Protein AF-A0A3C0TP04-F1 (afdb_monomer_lite)

Foldseek 3Di:
DVVVVVVVVVVVCCVVVVVCCCVVPLPCLCVCQLVVVLVVVCVVVVHNPPCPVVVVVVSVVVSVVVVVVVVVVCVVVVVVVVVVVVVVVCVVVVVVVVVVVVVVD

Radius of gyration: 23.3 Å; chains: 1; bounding box: 55×23×66 Å

pLDDT: mean 75.77, std 11.05, range [43.0, 90.69]

Sequence (105 aa):
MKNEIVKTGTKIGATIGGLAFLVFGIVPGFYFGSYGTLILLQKLMGGTVEPTLFVRAAVVVGILVGISCIAAVSIVVGGLLGTALGYTVSLPSALRGKKAAQETA

Structure (mmCIF, N/CA/C/O backbone):
data_AF-A0A3C0TP04-F1
#
_entry.id   AF-A0A3C0TP04-F1
#
loop_
_atom_site.group_PDB
_atom_site.id
_atom_site.type_symbol
_atom_site.label_atom_id
_atom_site.label_alt_id
_atom_site.label_comp_id
_atom_site.label_asym_id
_atom_site.label_entity_id
_atom_site.label_seq_id
_atom_site.pdbx_PDB_ins_code
_atom_site.Cartn_x
_atom_site.Cartn_y
_atom_site.Cartn_z
_atom_site.occupancy
_atom_site.B_iso_or_equiv
_atom_site.auth_seq_id
_atom_site.auth_comp_id
_atom_site.auth_asym_id
_atom_site.auth_atom_id
_atom_site.pdbx_PDB_model_num
ATOM 1 N N . MET A 1 1 ? -26.403 12.501 16.431 1.00 52.66 1 MET A N 1
ATOM 2 C CA . MET A 1 1 ? -24.993 12.954 16.324 1.00 52.66 1 MET A CA 1
ATOM 3 C C . MET A 1 1 ? -23.976 11.819 16.152 1.00 52.66 1 MET A C 1
ATOM 5 O O . MET A 1 1 ? -23.098 11.964 15.318 1.00 52.66 1 MET A O 1
ATOM 9 N N . LYS A 1 2 ? -24.081 10.674 16.854 1.00 59.81 2 LYS A N 1
ATOM 10 C CA . LYS A 1 2 ? -23.107 9.557 16.747 1.00 59.81 2 LYS A CA 1
ATOM 11 C C . LYS A 1 2 ? -22.845 9.058 15.311 1.00 59.81 2 LYS A C 1
ATOM 13 O O . LYS A 1 2 ? -21.700 8.804 14.966 1.00 59.81 2 LYS A O 1
ATOM 18 N N . ASN A 1 3 ? -23.874 8.979 14.463 1.00 69.75 3 ASN A N 1
ATOM 19 C CA . ASN A 1 3 ? -23.733 8.454 13.098 1.00 69.75 3 ASN A CA 1
ATOM 20 C C . ASN A 1 3 ? -22.930 9.380 12.162 1.00 69.75 3 ASN A C 1
ATOM 22 O O . ASN A 1 3 ? -22.163 8.905 11.332 1.00 69.75 3 ASN A O 1
ATOM 26 N N . GLU A 1 4 ? -23.071 10.698 12.326 1.00 77.38 4 GLU A N 1
ATOM 27 C CA . GLU A 1 4 ? -22.330 11.715 11.561 1.00 77.38 4 GLU A CA 1
ATOM 28 C C . GLU A 1 4 ? -20.836 11.697 11.907 1.00 77.38 4 GLU A C 1
ATOM 30 O O . GLU A 1 4 ? -19.988 11.739 11.017 1.00 77.38 4 GLU A O 1
ATOM 35 N N . ILE A 1 5 ? -20.505 11.552 13.195 1.00 77.81 5 ILE A N 1
ATOM 36 C CA . ILE A 1 5 ? -19.115 11.461 13.668 1.00 77.81 5 ILE A CA 1
ATOM 37 C C . ILE A 1 5 ? -18.438 10.194 13.127 1.00 77.81 5 ILE A C 1
ATOM 39 O O . ILE A 1 5 ? -17.307 10.266 12.652 1.00 77.81 5 ILE A O 1
ATOM 43 N N . VAL A 1 6 ? -19.138 9.053 13.113 1.00 79.06 6 VAL A N 1
ATOM 44 C CA . VAL A 1 6 ? -18.615 7.798 12.539 1.00 79.06 6 VAL A CA 1
ATOM 45 C C . VAL A 1 6 ? -18.382 7.939 11.033 1.00 79.06 6 VAL A C 1
ATOM 47 O O . VAL A 1 6 ? -17.292 7.638 10.555 1.00 79.06 6 VAL A O 1
ATOM 50 N N . LYS A 1 7 ? -19.356 8.477 10.285 1.00 80.38 7 LYS A N 1
ATOM 51 C CA . LYS A 1 7 ? -19.225 8.700 8.833 1.00 80.38 7 LYS A CA 1
ATOM 52 C C . LYS A 1 7 ? -18.067 9.643 8.498 1.00 80.38 7 LYS A C 1
ATOM 54 O O . LYS A 1 7 ? -17.358 9.433 7.515 1.00 8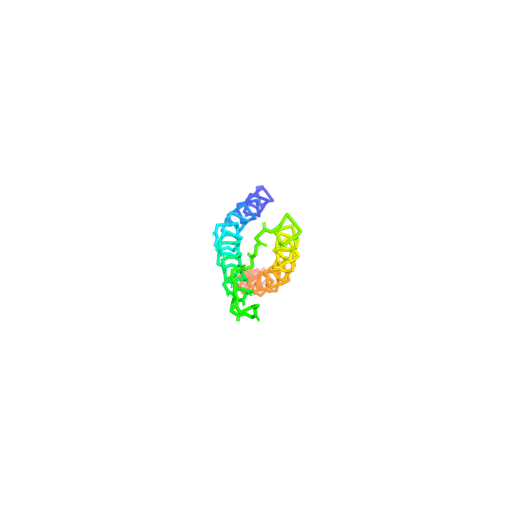0.38 7 LYS A O 1
ATOM 59 N N . THR A 1 8 ? -17.874 10.667 9.324 1.00 86.31 8 THR A N 1
ATOM 60 C CA . THR A 1 8 ? -16.785 11.639 9.188 1.00 86.31 8 THR A CA 1
ATOM 61 C C . THR A 1 8 ? -15.434 10.986 9.474 1.00 86.31 8 THR A C 1
ATOM 63 O O . THR A 1 8 ? -14.523 11.108 8.659 1.00 86.31 8 THR A O 1
ATOM 66 N N . GLY A 1 9 ? -15.324 10.203 10.552 1.00 81.88 9 GLY A N 1
ATOM 67 C CA . GLY A 1 9 ? -14.120 9.433 10.877 1.00 81.88 9 GLY A CA 1
ATOM 68 C C . GLY A 1 9 ? -13.728 8.443 9.777 1.00 81.88 9 GLY A C 1
ATOM 69 O O . GLY A 1 9 ? -12.560 8.385 9.398 1.00 81.88 9 GLY A O 1
ATOM 70 N N . THR A 1 10 ? -14.695 7.729 9.188 1.00 87.00 10 THR A N 1
ATOM 71 C CA . THR A 1 10 ? -14.442 6.824 8.055 1.00 87.00 10 THR A CA 1
ATOM 72 C C . THR A 1 10 ? -13.921 7.573 6.831 1.00 87.00 10 THR A C 1
ATOM 74 O O . THR A 1 10 ? -12.948 7.133 6.224 1.00 87.00 10 THR A O 1
ATOM 77 N N . LYS A 1 11 ? -14.523 8.715 6.470 1.00 85.75 11 LYS A N 1
ATOM 78 C CA . LYS A 1 11 ? -14.053 9.524 5.333 1.00 85.75 11 LYS A CA 1
ATOM 79 C C . LYS A 1 11 ? -12.632 10.028 5.552 1.00 85.75 11 LYS A C 1
ATOM 81 O O . LYS A 1 11 ? -11.813 9.923 4.645 1.00 85.75 11 LYS A O 1
ATOM 86 N N . ILE A 1 12 ? -12.329 10.537 6.745 1.00 89.25 12 ILE A N 1
ATOM 87 C CA . ILE A 1 12 ? -10.990 11.022 7.094 1.00 89.25 12 ILE A CA 1
ATOM 88 C C . ILE A 1 12 ? -9.977 9.876 7.024 1.00 89.25 12 ILE A C 1
ATOM 90 O O . ILE A 1 12 ? -8.963 10.008 6.345 1.00 89.25 12 ILE A O 1
ATOM 94 N N . GLY A 1 13 ? -10.275 8.731 7.644 1.00 83.94 13 GLY A N 1
ATOM 95 C CA . GLY A 1 13 ? -9.397 7.560 7.623 1.00 83.94 13 GLY A CA 1
ATOM 96 C C . GLY A 1 13 ? -9.146 7.026 6.211 1.00 83.94 13 GLY A C 1
ATOM 97 O O . GLY A 1 13 ? -7.999 6.787 5.844 1.00 83.94 13 GLY A O 1
ATOM 98 N N . ALA A 1 14 ? -10.194 6.910 5.389 1.00 86.19 14 ALA A N 1
ATOM 99 C CA . ALA A 1 14 ? -10.074 6.468 4.000 1.00 86.19 14 ALA A CA 1
ATOM 100 C C . ALA A 1 14 ? -9.267 7.455 3.143 1.00 86.19 14 ALA A C 1
ATOM 102 O O . ALA A 1 14 ? -8.454 7.041 2.321 1.00 86.19 14 ALA A O 1
ATOM 103 N N . THR A 1 15 ? -9.458 8.757 3.360 1.00 89.88 15 THR A N 1
ATOM 104 C CA . THR A 1 15 ? -8.773 9.800 2.585 1.00 89.88 15 THR A CA 1
ATOM 105 C C . THR A 1 15 ? -7.296 9.873 2.958 1.00 89.88 15 THR A C 1
ATOM 107 O O . THR A 1 15 ? -6.444 9.840 2.077 1.00 89.88 15 THR A O 1
ATOM 110 N N . ILE A 1 16 ? -6.974 9.912 4.256 1.00 90.69 16 ILE A N 1
ATOM 111 C CA . ILE A 1 16 ? -5.586 9.958 4.740 1.00 90.69 16 ILE A CA 1
ATOM 112 C C . ILE A 1 16 ? -4.861 8.652 4.411 1.00 90.69 16 ILE A C 1
ATOM 114 O O . ILE A 1 16 ? -3.738 8.692 3.914 1.00 90.69 16 ILE A O 1
ATOM 118 N N . GLY A 1 17 ? -5.502 7.502 4.637 1.00 84.56 17 GLY A N 1
ATOM 119 C CA . GLY A 1 17 ? -4.938 6.196 4.299 1.00 84.56 17 GLY A CA 1
ATOM 120 C C . GLY A 1 17 ? -4.680 6.050 2.800 1.00 84.56 17 GLY A C 1
ATOM 121 O O . GLY A 1 17 ? -3.597 5.622 2.407 1.00 84.56 17 GLY A O 1
ATOM 122 N N . GLY A 1 18 ? -5.626 6.481 1.960 1.00 86.88 18 GLY A N 1
ATOM 123 C CA . GLY A 1 18 ? -5.456 6.504 0.507 1.00 86.88 18 GLY A CA 1
ATOM 124 C C . GLY A 1 18 ? -4.322 7.428 0.058 1.00 86.88 18 GLY A C 1
ATOM 125 O O . GLY A 1 18 ? -3.506 7.038 -0.774 1.00 86.88 18 GLY A O 1
ATOM 126 N N . LEU A 1 19 ? -4.215 8.623 0.648 1.00 90.25 19 LEU A N 1
ATOM 127 C CA . LEU A 1 19 ? -3.144 9.572 0.339 1.00 90.25 19 LEU A CA 1
ATOM 128 C C . LEU A 1 19 ? -1.767 9.032 0.759 1.00 90.25 19 LEU A C 1
ATOM 130 O O . LEU A 1 19 ? -0.811 9.103 -0.010 1.00 90.25 19 LEU A O 1
ATOM 134 N N . ALA A 1 20 ? -1.667 8.445 1.953 1.00 87.00 20 ALA A N 1
ATOM 135 C CA . ALA A 1 20 ? -0.437 7.825 2.435 1.00 87.00 20 ALA A CA 1
ATOM 136 C C . ALA A 1 20 ? -0.027 6.634 1.555 1.00 87.00 20 ALA A C 1
ATOM 138 O O . ALA A 1 20 ? 1.143 6.511 1.204 1.00 87.00 20 ALA A O 1
ATOM 139 N N . PHE A 1 21 ? -0.981 5.799 1.134 1.00 84.88 21 PHE A N 1
ATOM 140 C CA . PHE A 1 21 ? -0.725 4.692 0.211 1.00 84.88 21 PHE A CA 1
ATOM 141 C C . PHE A 1 21 ? -0.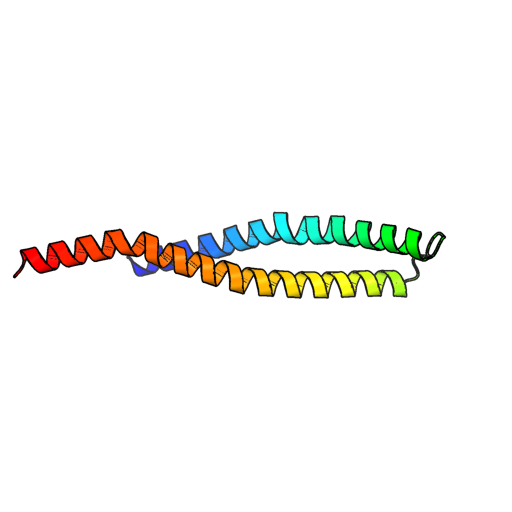254 5.176 -1.169 1.00 84.88 21 PHE A C 1
ATOM 143 O O . PHE A 1 21 ? 0.660 4.596 -1.753 1.00 84.88 21 PHE A O 1
ATOM 150 N N . LEU A 1 22 ? -0.820 6.273 -1.677 1.00 85.50 22 LEU A N 1
ATOM 151 C CA . LEU A 1 22 ? -0.374 6.887 -2.926 1.00 85.50 22 LEU A CA 1
ATOM 152 C C . LEU A 1 22 ? 1.086 7.361 -2.821 1.00 85.50 22 LEU A C 1
ATOM 154 O O . LEU A 1 22 ? 1.911 7.014 -3.664 1.00 85.50 22 LEU A O 1
ATOM 158 N N . VAL A 1 23 ? 1.417 8.123 -1.774 1.00 85.88 23 VAL A N 1
ATOM 159 C CA . VAL A 1 23 ? 2.740 8.751 -1.616 1.00 85.88 23 VAL A CA 1
ATOM 160 C C . VAL A 1 23 ? 3.821 7.741 -1.224 1.00 85.88 23 VAL A C 1
ATOM 162 O O . VAL A 1 23 ? 4.912 7.777 -1.779 1.00 85.88 23 VAL A O 1
ATOM 165 N N . PHE A 1 24 ? 3.541 6.830 -0.292 1.00 83.75 24 PHE A N 1
ATOM 166 C CA . PHE A 1 24 ? 4.539 5.891 0.239 1.00 83.75 24 PHE A CA 1
ATOM 167 C C . PHE A 1 24 ? 4.486 4.499 -0.389 1.00 83.75 24 PHE A C 1
ATOM 169 O O . PHE A 1 24 ? 5.439 3.740 -0.248 1.00 83.75 24 PHE A O 1
ATOM 176 N N . GLY A 1 25 ? 3.400 4.144 -1.073 1.00 78.94 25 GLY A N 1
ATOM 177 C CA . GLY A 1 25 ? 3.279 2.878 -1.794 1.00 78.94 25 GLY A CA 1
ATOM 178 C C . GLY A 1 25 ? 3.527 3.064 -3.283 1.00 78.94 25 GLY A C 1
ATOM 179 O O . GLY A 1 25 ? 4.499 2.545 -3.831 1.00 78.94 25 GLY A O 1
ATOM 180 N N . ILE A 1 26 ? 2.656 3.833 -3.941 1.00 80.38 26 ILE A N 1
ATOM 181 C CA . ILE A 1 26 ? 2.648 3.931 -5.406 1.00 80.38 26 ILE A CA 1
ATOM 182 C C . ILE A 1 26 ? 3.877 4.677 -5.926 1.00 80.38 26 ILE A C 1
ATOM 184 O O . ILE A 1 26 ? 4.547 4.151 -6.807 1.00 80.38 26 ILE A O 1
ATOM 188 N N . VAL A 1 27 ? 4.212 5.859 -5.395 1.00 79.19 27 VAL A N 1
ATOM 189 C CA . VAL A 1 27 ? 5.353 6.658 -5.893 1.00 79.19 27 VAL A CA 1
ATOM 190 C C . VAL A 1 27 ? 6.690 5.900 -5.811 1.00 79.19 27 VAL A C 1
ATOM 192 O O . VAL A 1 27 ? 7.341 5.761 -6.849 1.00 79.19 27 VAL A O 1
ATOM 195 N N . PRO A 1 28 ? 7.123 5.362 -4.653 1.00 78.38 28 PRO A N 1
ATOM 196 C CA . PRO A 1 28 ? 8.357 4.584 -4.588 1.00 78.38 28 PRO A CA 1
ATOM 197 C C . PRO A 1 28 ? 8.246 3.247 -5.328 1.00 78.38 28 PRO A C 1
ATOM 199 O O . PRO A 1 28 ? 9.223 2.834 -5.947 1.00 78.38 28 PRO A O 1
ATOM 202 N N . GLY A 1 29 ? 7.077 2.598 -5.345 1.00 75.62 29 GLY A N 1
ATOM 203 C CA . GLY A 1 29 ? 6.854 1.386 -6.136 1.00 75.62 29 GLY A CA 1
ATOM 204 C C . GLY A 1 29 ? 7.058 1.620 -7.635 1.00 75.62 29 GLY A C 1
ATOM 205 O O . GLY A 1 29 ? 7.747 0.844 -8.292 1.00 75.62 29 GLY A O 1
ATOM 206 N N . PHE A 1 30 ? 6.544 2.732 -8.166 1.00 76.56 30 PHE A N 1
ATOM 207 C CA . PHE A 1 30 ? 6.781 3.143 -9.548 1.00 76.56 30 PHE A CA 1
ATOM 208 C C . PHE A 1 30 ? 8.242 3.527 -9.766 1.00 76.56 30 PHE A C 1
ATOM 210 O O . PHE A 1 30 ? 8.851 3.050 -10.717 1.00 76.56 30 PHE A O 1
ATOM 217 N N . TYR A 1 31 ? 8.818 4.368 -8.905 1.00 71.88 31 TYR A N 1
ATOM 218 C CA . TYR A 1 31 ? 10.171 4.884 -9.097 1.00 71.88 31 TYR A CA 1
ATOM 219 C C . TYR A 1 31 ? 11.210 3.758 -8.993 1.00 71.88 31 TYR A C 1
ATOM 221 O O . TYR A 1 31 ? 11.885 3.437 -9.969 1.00 71.88 31 TYR A O 1
ATOM 229 N N . PHE A 1 32 ? 11.288 3.070 -7.855 1.00 76.56 32 PHE A N 1
ATOM 230 C CA . PHE A 1 32 ? 12.258 1.993 -7.654 1.00 76.56 32 PHE A CA 1
ATOM 231 C C . PHE A 1 32 ? 11.939 0.749 -8.484 1.00 76.56 32 PHE A C 1
ATOM 233 O O . PHE A 1 32 ? 12.863 0.118 -8.995 1.00 76.56 32 PHE A O 1
ATOM 240 N N . GLY A 1 33 ? 10.660 0.416 -8.679 1.00 71.88 33 GLY A N 1
ATOM 241 C CA . GLY A 1 33 ? 10.260 -0.716 -9.515 1.00 71.88 33 GLY A CA 1
ATOM 242 C C . GLY A 1 33 ? 10.641 -0.517 -10.980 1.00 71.88 33 GLY A C 1
ATOM 243 O O . GLY A 1 33 ? 11.260 -1.399 -11.572 1.00 71.88 33 GLY A O 1
ATOM 244 N N . SER A 1 34 ? 10.363 0.656 -11.561 1.00 70.25 34 SER A N 1
ATOM 245 C CA . SER A 1 34 ? 10.715 0.937 -12.962 1.00 70.25 34 SER A CA 1
ATOM 246 C C . SER A 1 34 ? 12.227 0.922 -13.172 1.00 70.25 34 SER A C 1
ATOM 248 O O . SER A 1 34 ? 12.721 0.196 -14.032 1.00 70.25 34 SER A O 1
ATOM 250 N N . TYR A 1 35 ? 12.980 1.686 -12.370 1.00 72.75 35 TYR A N 1
ATOM 251 C CA . TYR A 1 35 ? 14.435 1.773 -12.519 1.00 72.75 35 TYR A CA 1
ATOM 252 C C . TYR A 1 35 ? 15.124 0.442 -12.207 1.00 72.75 35 TYR A C 1
ATOM 254 O O . TYR A 1 35 ? 16.004 0.023 -12.955 1.00 72.75 35 TYR A O 1
ATOM 262 N N . GLY A 1 36 ? 14.692 -0.257 -11.154 1.00 76.44 36 GLY A N 1
ATOM 263 C CA . GLY A 1 36 ? 15.236 -1.559 -10.778 1.00 76.44 36 GLY A CA 1
ATOM 264 C C . GLY A 1 36 ? 15.045 -2.602 -11.876 1.00 76.44 36 GLY A C 1
ATOM 265 O O . GLY A 1 36 ? 15.998 -3.292 -12.230 1.00 76.44 36 GLY A O 1
ATOM 266 N N . THR A 1 37 ? 13.855 -2.666 -12.478 1.00 74.75 37 THR A N 1
ATOM 267 C CA . THR A 1 37 ? 13.570 -3.621 -13.561 1.00 74.75 37 THR A CA 1
ATOM 268 C C . THR A 1 37 ? 14.406 -3.327 -14.805 1.00 74.75 37 THR A C 1
ATOM 270 O O . THR A 1 37 ? 14.945 -4.250 -15.409 1.00 74.75 37 THR A O 1
ATOM 273 N N . LEU A 1 38 ? 14.579 -2.051 -15.169 1.00 72.50 38 LEU A N 1
ATOM 274 C CA . LEU A 1 38 ? 15.413 -1.661 -16.311 1.00 72.50 38 LEU A CA 1
ATOM 275 C C . LEU A 1 38 ? 16.897 -1.974 -16.084 1.00 72.50 38 LEU A C 1
ATOM 277 O O . LEU A 1 38 ? 17.560 -2.464 -16.997 1.00 72.50 38 LEU A O 1
ATOM 281 N N . ILE A 1 39 ? 17.407 -1.750 -14.869 1.00 75.69 39 ILE A N 1
ATOM 282 C CA . ILE A 1 39 ? 18.777 -2.122 -14.490 1.00 75.69 39 ILE A CA 1
ATOM 283 C C . ILE A 1 39 ? 18.951 -3.643 -14.546 1.00 75.69 39 ILE A C 1
ATOM 285 O O . ILE A 1 39 ? 19.949 -4.129 -15.078 1.00 75.69 39 ILE A O 1
ATOM 289 N N . LEU A 1 40 ? 17.977 -4.404 -14.034 1.00 76.31 40 LEU A N 1
ATOM 290 C CA . LEU A 1 40 ? 18.005 -5.865 -14.090 1.00 76.31 40 LEU A CA 1
ATOM 291 C C . LEU A 1 40 ? 18.027 -6.354 -15.539 1.00 76.31 40 LEU A C 1
ATOM 293 O O . LEU A 1 40 ? 18.811 -7.233 -15.882 1.00 76.31 40 LEU A O 1
ATOM 297 N N . LEU A 1 41 ? 17.201 -5.750 -16.393 1.00 74.25 41 LEU A N 1
ATOM 298 C CA . LEU A 1 41 ? 17.102 -6.100 -17.803 1.00 74.25 41 LEU A CA 1
ATOM 299 C C . LEU A 1 41 ? 18.395 -5.763 -18.559 1.00 74.25 41 LEU A C 1
ATOM 301 O O . LEU A 1 41 ? 18.865 -6.588 -19.335 1.00 74.25 41 LEU A O 1
ATOM 305 N N . GLN A 1 42 ? 19.028 -4.620 -18.270 1.00 70.94 42 GLN A N 1
ATOM 306 C CA . GLN A 1 42 ? 20.366 -4.289 -18.781 1.00 70.94 42 GLN A CA 1
ATOM 307 C C . GLN A 1 42 ? 21.418 -5.330 -18.376 1.00 70.94 42 GLN A C 1
ATOM 309 O O . GLN A 1 42 ? 22.273 -5.691 -19.183 1.00 70.94 42 GLN A O 1
ATOM 314 N N . LYS A 1 43 ? 21.368 -5.825 -17.132 1.00 74.44 43 LYS A N 1
ATOM 315 C CA . LYS A 1 43 ? 22.308 -6.839 -16.628 1.00 74.44 43 LYS A CA 1
ATOM 316 C C . LYS A 1 43 ? 22.051 -8.226 -17.222 1.00 74.44 43 LYS A C 1
ATOM 318 O O . LYS A 1 43 ? 23.010 -8.921 -17.536 1.00 74.44 43 LYS A O 1
ATOM 323 N N . LEU A 1 44 ? 20.787 -8.608 -17.396 1.00 74.56 44 LEU A N 1
ATOM 324 C CA . LEU A 1 44 ? 20.372 -9.888 -17.982 1.00 74.56 44 LEU A CA 1
ATOM 325 C C . LEU A 1 44 ? 20.640 -9.964 -19.487 1.00 74.56 44 LEU A C 1
ATOM 327 O O . LEU A 1 44 ? 21.046 -11.010 -19.979 1.00 74.56 44 LEU A O 1
ATOM 331 N N . MET A 1 45 ? 20.427 -8.868 -20.217 1.00 74.00 45 MET A N 1
ATOM 332 C CA . MET A 1 45 ? 20.609 -8.825 -21.671 1.00 74.00 45 MET A CA 1
ATOM 333 C C . MET A 1 45 ? 22.045 -8.498 -22.106 1.00 74.00 45 MET A C 1
ATOM 335 O O . MET A 1 45 ? 22.321 -8.465 -23.301 1.00 74.00 45 MET A O 1
ATOM 339 N N . GLY A 1 46 ? 22.968 -8.269 -21.162 1.00 63.19 46 GLY A N 1
ATOM 340 C CA . GLY A 1 46 ? 24.403 -8.118 -21.441 1.00 63.19 46 GLY A CA 1
ATOM 341 C C . GLY A 1 46 ? 24.792 -6.869 -22.243 1.00 63.19 46 GLY A C 1
ATOM 342 O O . GLY A 1 46 ? 25.928 -6.770 -22.700 1.00 63.19 46 GLY A O 1
ATOM 343 N N . GLY A 1 47 ? 23.881 -5.910 -22.413 1.00 66.38 47 GLY A N 1
ATOM 344 C CA . GLY A 1 47 ? 24.083 -4.706 -23.216 1.00 66.38 47 GLY A CA 1
ATOM 345 C C . GLY A 1 47 ? 22.944 -3.703 -23.044 1.00 66.38 47 GLY A C 1
ATOM 346 O O . GLY A 1 47 ? 21.941 -3.985 -22.383 1.00 66.38 47 GLY A O 1
ATOM 347 N N . THR A 1 48 ? 23.099 -2.506 -23.616 1.00 57.81 48 THR A N 1
ATOM 348 C CA . THR A 1 48 ? 22.054 -1.473 -23.609 1.00 57.81 48 THR A CA 1
ATOM 349 C C . THR A 1 48 ? 20.842 -2.004 -24.358 1.00 57.81 48 THR A C 1
ATOM 351 O O . THR A 1 48 ? 20.820 -2.002 -25.584 1.00 57.81 48 THR A O 1
ATOM 354 N N . VAL A 1 49 ? 19.840 -2.478 -23.617 1.00 59.38 49 VAL A N 1
ATOM 355 C CA . VAL A 1 49 ? 18.533 -2.820 -24.174 1.00 59.38 49 VAL A CA 1
ATOM 356 C C . VAL A 1 49 ? 18.027 -1.555 -24.842 1.00 59.38 49 VAL A C 1
ATOM 358 O O . VAL A 1 49 ? 17.725 -0.583 -24.146 1.00 59.38 49 VAL A O 1
ATOM 361 N N . GLU A 1 50 ? 17.998 -1.531 -26.175 1.00 58.56 50 GLU A N 1
ATOM 362 C CA . GLU A 1 50 ? 17.378 -0.430 -26.896 1.00 58.56 50 GLU A CA 1
ATOM 363 C C . GLU A 1 50 ? 15.952 -0.330 -26.361 1.00 58.56 50 GLU A C 1
ATOM 365 O O . GLU A 1 50 ? 15.201 -1.311 -26.436 1.00 58.56 50 GLU A O 1
ATOM 370 N N . PRO A 1 51 ? 15.579 0.797 -25.733 1.00 60.34 51 PRO A N 1
ATOM 371 C CA . PRO A 1 51 ? 14.276 0.947 -25.123 1.00 60.34 51 PRO A CA 1
ATOM 372 C C . PRO A 1 51 ? 13.256 1.174 -26.238 1.00 60.34 51 PRO A C 1
ATOM 374 O O . PRO A 1 51 ? 12.720 2.268 -26.411 1.00 60.34 51 PRO A O 1
ATOM 377 N N . THR A 1 52 ? 13.019 0.125 -27.023 1.00 70.56 52 THR A N 1
ATOM 378 C CA . THR A 1 52 ? 11.980 0.067 -28.035 1.00 70.56 52 THR A CA 1
ATOM 379 C C . THR A 1 52 ? 10.636 0.278 -27.346 1.00 70.56 52 THR A C 1
ATOM 381 O O . THR A 1 52 ? 10.455 -0.031 -26.160 1.00 70.56 52 THR A O 1
ATOM 384 N N . LEU A 1 53 ? 9.671 0.830 -28.084 1.00 69.38 53 LEU A N 1
ATOM 385 C CA . LEU A 1 53 ? 8.341 1.134 -27.548 1.00 69.38 53 LEU A CA 1
ATOM 386 C C . LEU A 1 53 ? 7.690 -0.085 -26.873 1.00 69.38 53 LEU A C 1
ATOM 388 O O . LEU A 1 53 ? 7.021 0.072 -25.855 1.00 69.38 53 LEU A O 1
ATOM 392 N N . PHE A 1 54 ? 7.963 -1.294 -27.372 1.00 71.75 54 PHE A N 1
ATOM 393 C CA . PHE A 1 54 ? 7.478 -2.547 -26.793 1.00 71.75 54 PHE A CA 1
ATOM 394 C C . PHE A 1 54 ? 8.041 -2.840 -25.400 1.00 71.75 54 PHE A C 1
ATOM 396 O O . PHE A 1 54 ? 7.280 -3.210 -24.509 1.00 71.75 54 PHE A O 1
ATOM 403 N N . VAL A 1 55 ? 9.342 -2.638 -25.174 1.00 73.19 55 VAL A N 1
ATOM 404 C CA . VAL A 1 55 ? 9.965 -2.887 -23.861 1.00 73.19 55 VAL A CA 1
ATOM 405 C C . VAL A 1 55 ? 9.425 -1.906 -22.824 1.00 73.19 55 VAL A C 1
ATOM 407 O O . VAL A 1 55 ? 9.062 -2.301 -21.718 1.00 73.19 55 VAL A O 1
ATOM 410 N N . ARG A 1 56 ? 9.292 -0.627 -23.194 1.00 72.69 56 ARG A N 1
ATOM 411 C CA . ARG A 1 56 ? 8.696 0.384 -22.309 1.00 72.69 56 ARG A CA 1
ATOM 412 C C . ARG A 1 56 ? 7.232 0.074 -22.001 1.00 72.69 56 ARG A C 1
ATOM 414 O O . ARG A 1 56 ? 6.836 0.167 -20.843 1.00 72.69 56 ARG A O 1
ATOM 421 N N . ALA A 1 57 ? 6.451 -0.339 -23.000 1.00 73.56 57 ALA A N 1
ATOM 422 C CA . ALA A 1 57 ? 5.060 -0.736 -22.801 1.00 73.56 57 ALA A CA 1
ATOM 423 C C . ALA A 1 57 ? 4.940 -1.951 -21.866 1.00 73.56 57 ALA A C 1
ATOM 425 O O . ALA A 1 57 ? 4.130 -1.926 -20.945 1.00 73.56 57 ALA A O 1
ATOM 426 N N . ALA A 1 58 ? 5.787 -2.969 -22.033 1.00 77.44 58 ALA A N 1
ATOM 427 C CA . ALA A 1 58 ? 5.800 -4.147 -21.166 1.00 77.44 58 ALA A CA 1
ATOM 428 C C . ALA A 1 58 ? 6.146 -3.799 -19.708 1.00 77.44 58 ALA A C 1
ATOM 430 O O . ALA A 1 58 ? 5.508 -4.307 -18.788 1.00 77.44 58 ALA A O 1
ATOM 431 N N . VAL A 1 59 ? 7.100 -2.886 -19.487 1.00 78.19 59 VAL A N 1
ATOM 432 C CA . VAL A 1 59 ? 7.444 -2.393 -18.143 1.00 78.19 59 VAL A CA 1
ATOM 433 C C . VAL A 1 59 ? 6.260 -1.662 -17.510 1.00 78.19 59 VAL A C 1
ATOM 435 O O . VAL A 1 59 ? 5.906 -1.954 -16.370 1.00 78.19 59 VAL A O 1
ATOM 438 N N . VAL A 1 60 ? 5.593 -0.771 -18.249 1.00 77.69 60 VAL A N 1
ATOM 439 C CA . VAL A 1 60 ? 4.402 -0.057 -17.754 1.00 77.69 60 VAL A CA 1
ATOM 440 C C . VAL A 1 60 ? 3.280 -1.033 -17.392 1.00 77.69 60 VAL A C 1
ATOM 442 O O . VAL A 1 60 ? 2.691 -0.911 -16.319 1.00 77.69 60 VAL A O 1
ATOM 445 N N . VAL A 1 61 ? 3.016 -2.030 -18.240 1.00 81.88 61 VAL A N 1
ATOM 446 C CA . VAL A 1 61 ? 2.012 -3.072 -17.974 1.00 81.88 61 VAL A CA 1
ATOM 447 C C . VAL A 1 61 ? 2.373 -3.857 -16.713 1.00 81.88 61 VAL A C 1
ATOM 449 O O . VAL A 1 61 ? 1.525 -4.030 -15.839 1.00 81.88 61 VAL A O 1
ATOM 452 N N . GLY A 1 62 ? 3.634 -4.273 -16.569 1.00 78.12 62 GLY A N 1
ATOM 453 C CA . GLY A 1 62 ? 4.115 -4.976 -15.379 1.00 78.12 62 GLY A CA 1
ATOM 454 C C . GLY A 1 62 ? 3.935 -4.162 -14.094 1.00 78.12 62 GLY A C 1
ATOM 455 O O . GLY A 1 62 ? 3.495 -4.700 -13.078 1.00 78.12 62 GLY A O 1
ATOM 456 N N . ILE A 1 63 ? 4.192 -2.853 -14.142 1.00 79.50 63 ILE A N 1
ATOM 457 C CA . ILE A 1 63 ? 4.003 -1.964 -12.988 1.00 79.50 63 ILE A CA 1
ATOM 458 C C . ILE A 1 63 ? 2.521 -1.810 -12.642 1.00 79.50 63 ILE A C 1
ATOM 460 O O . ILE A 1 63 ? 2.162 -1.887 -11.468 1.00 79.50 63 ILE A O 1
ATOM 464 N N . LEU A 1 64 ? 1.646 -1.639 -13.637 1.00 83.12 64 LEU A N 1
ATOM 465 C CA . LEU A 1 64 ? 0.200 -1.561 -13.407 1.00 83.12 64 LEU A CA 1
ATOM 466 C C . LEU A 1 64 ? -0.332 -2.837 -12.745 1.00 83.12 64 LEU A C 1
ATOM 468 O O . LEU A 1 64 ? -1.091 -2.758 -11.776 1.00 83.12 64 LEU A O 1
ATOM 472 N N . VAL A 1 65 ? 0.116 -4.007 -13.210 1.00 82.44 65 VAL A N 1
ATOM 473 C CA . VAL A 1 65 ? -0.215 -5.294 -12.582 1.00 82.44 65 VAL A CA 1
ATOM 474 C C . VAL A 1 65 ? 0.308 -5.337 -11.143 1.00 82.44 65 VAL A C 1
ATOM 476 O O . VAL A 1 65 ? -0.454 -5.660 -10.231 1.00 82.44 65 VAL A O 1
ATOM 479 N N . GLY A 1 66 ? 1.558 -4.934 -10.906 1.00 80.81 66 GLY A N 1
ATOM 480 C CA . GLY A 1 66 ? 2.141 -4.863 -9.563 1.00 80.81 66 GLY A CA 1
ATOM 481 C C . GLY A 1 66 ? 1.345 -3.975 -8.600 1.00 80.81 66 GLY A C 1
ATOM 482 O O . GLY A 1 66 ? 1.073 -4.375 -7.468 1.00 80.81 66 GLY A O 1
ATOM 483 N N . ILE A 1 67 ? 0.893 -2.806 -9.062 1.00 83.06 67 ILE A N 1
ATOM 484 C CA . ILE A 1 67 ? 0.085 -1.875 -8.261 1.00 83.06 67 ILE A CA 1
ATOM 485 C C . ILE A 1 67 ? -1.296 -2.449 -7.965 1.00 83.06 67 ILE A C 1
ATOM 487 O O . ILE A 1 67 ? -1.783 -2.333 -6.843 1.00 83.06 67 ILE A O 1
ATOM 491 N N . SER A 1 68 ? -1.926 -3.099 -8.942 1.00 82.88 68 SER A N 1
ATOM 492 C CA . SER A 1 68 ? -3.215 -3.753 -8.707 1.00 82.88 68 SER A CA 1
ATOM 493 C C . SER A 1 68 ? -3.103 -4.858 -7.649 1.00 82.88 68 SER A C 1
ATOM 495 O O . SER A 1 68 ? -3.959 -4.969 -6.771 1.00 82.88 68 SER A O 1
ATOM 497 N N . CYS A 1 69 ? -1.999 -5.612 -7.665 1.00 82.81 69 CYS A N 1
ATOM 498 C CA . CYS A 1 69 ? -1.736 -6.676 -6.707 1.00 82.81 69 CYS A CA 1
ATOM 499 C C . CYS A 1 69 ? -1.493 -6.120 -5.297 1.00 82.81 69 CYS A C 1
ATOM 501 O O . CYS A 1 69 ? -2.147 -6.545 -4.344 1.00 82.81 69 CYS A O 1
ATOM 503 N N . ILE A 1 70 ? -0.617 -5.118 -5.151 1.00 83.56 70 ILE A N 1
ATOM 504 C CA . ILE A 1 70 ? -0.334 -4.531 -3.833 1.00 83.56 70 ILE A CA 1
ATOM 505 C C . ILE A 1 70 ? -1.566 -3.817 -3.259 1.00 83.56 70 ILE A C 1
ATOM 507 O O . ILE A 1 70 ? -1.817 -3.919 -2.062 1.00 83.56 70 ILE A O 1
ATOM 511 N N . ALA A 1 71 ? -2.392 -3.183 -4.100 1.00 83.38 71 ALA A N 1
ATOM 512 C CA . ALA A 1 71 ? -3.656 -2.590 -3.672 1.00 83.38 71 ALA A CA 1
ATOM 513 C C . ALA A 1 71 ? -4.617 -3.645 -3.100 1.00 83.38 71 ALA A C 1
ATOM 515 O O . ALA A 1 71 ? -5.177 -3.441 -2.022 1.00 83.38 71 ALA A O 1
ATOM 516 N N . ALA A 1 72 ? -4.768 -4.794 -3.770 1.00 83.88 72 ALA A N 1
ATOM 517 C CA . ALA A 1 72 ? -5.592 -5.895 -3.273 1.00 83.88 72 ALA A CA 1
ATOM 518 C C . ALA A 1 72 ? -5.079 -6.430 -1.924 1.00 83.88 72 ALA A C 1
ATOM 520 O O . ALA A 1 72 ? -5.857 -6.594 -0.982 1.00 83.88 72 ALA A O 1
ATOM 521 N N . VAL A 1 73 ? -3.764 -6.632 -1.793 1.00 85.19 73 VAL A N 1
ATOM 522 C CA . VAL A 1 73 ? -3.142 -7.075 -0.535 1.00 85.19 73 VAL A CA 1
ATOM 523 C C . VAL A 1 73 ? -3.355 -6.048 0.582 1.00 85.19 73 VAL A C 1
ATOM 525 O O . VAL A 1 73 ? -3.725 -6.425 1.694 1.00 85.19 73 VAL A O 1
ATOM 528 N N . SER A 1 74 ? -3.191 -4.752 0.304 1.00 84.94 74 SER A N 1
ATOM 529 C CA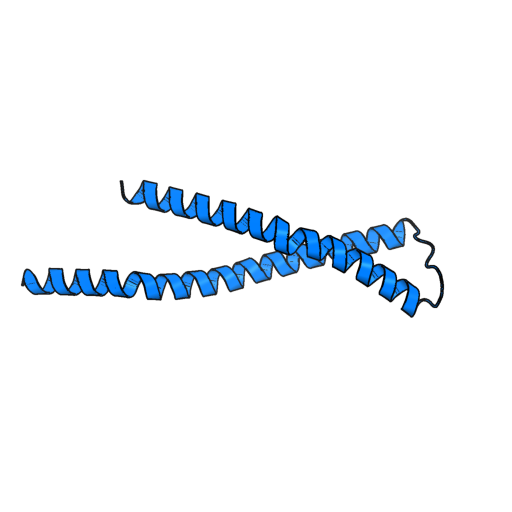 . SER A 1 74 ? -3.415 -3.689 1.290 1.00 84.94 74 SER A CA 1
ATOM 530 C C . SER A 1 74 ? -4.856 -3.633 1.791 1.00 84.94 74 SER A C 1
ATOM 532 O O . SER A 1 74 ? -5.062 -3.372 2.975 1.00 84.94 74 SER A O 1
ATOM 534 N N . ILE A 1 75 ? -5.849 -3.929 0.944 1.00 85.25 75 ILE A N 1
ATOM 535 C CA . ILE A 1 75 ? -7.253 -4.023 1.373 1.00 85.25 75 ILE A CA 1
ATOM 536 C C . ILE A 1 75 ? -7.434 -5.171 2.370 1.00 85.25 75 ILE A C 1
ATOM 538 O O . ILE A 1 75 ? -8.031 -4.976 3.427 1.00 85.25 75 ILE A O 1
ATOM 542 N N . VAL A 1 76 ? -6.899 -6.355 2.065 1.00 88.31 76 VAL A N 1
ATOM 543 C CA . VAL A 1 76 ? -7.046 -7.536 2.930 1.00 88.31 76 VAL A CA 1
ATOM 544 C C . VAL A 1 76 ? -6.336 -7.326 4.267 1.00 88.31 76 VAL A C 1
ATOM 546 O O . VAL A 1 76 ? -6.941 -7.495 5.326 1.00 88.31 76 VAL A O 1
ATOM 549 N N . VAL A 1 77 ? -5.069 -6.904 4.236 1.00 87.50 77 VAL A N 1
ATOM 550 C CA . VAL A 1 77 ? -4.270 -6.675 5.449 1.00 87.50 77 VAL A CA 1
ATOM 551 C C . VAL A 1 77 ? -4.852 -5.527 6.275 1.00 87.50 77 VAL A C 1
ATOM 553 O O . VAL A 1 77 ? -5.003 -5.658 7.489 1.00 87.50 77 VAL A O 1
ATOM 556 N N . GLY A 1 78 ? -5.240 -4.425 5.628 1.00 86.06 78 GLY A N 1
ATOM 557 C CA . GLY A 1 78 ? -5.895 -3.297 6.287 1.00 86.06 78 GLY A CA 1
ATOM 558 C C . GLY A 1 78 ? -7.233 -3.684 6.920 1.00 86.06 78 GLY A C 1
ATOM 559 O O . GLY A 1 78 ? -7.519 -3.264 8.038 1.00 86.06 78 GLY A O 1
ATOM 560 N N . GLY A 1 79 ? -8.021 -4.537 6.259 1.00 85.50 79 GLY A N 1
ATOM 561 C CA . GLY A 1 79 ? -9.271 -5.077 6.797 1.00 85.50 79 GLY A CA 1
ATOM 562 C C . GLY A 1 79 ? -9.057 -5.953 8.033 1.00 85.50 79 GLY A C 1
ATOM 563 O O . GLY A 1 79 ? -9.753 -5.786 9.036 1.00 85.50 79 GLY A O 1
ATOM 564 N N . LEU A 1 80 ? -8.057 -6.838 8.003 1.00 90.38 80 LEU A N 1
ATOM 565 C CA . LEU A 1 80 ? -7.699 -7.686 9.145 1.00 90.38 80 LEU A CA 1
ATOM 566 C C . LEU A 1 80 ? -7.204 -6.859 10.338 1.00 90.38 80 LEU A C 1
ATOM 568 O O . LEU A 1 80 ? -7.714 -7.010 11.449 1.00 90.38 80 LEU A O 1
ATOM 572 N N . LEU A 1 81 ? -6.258 -5.942 10.108 1.00 88.69 81 LEU A N 1
ATOM 573 C CA . LEU A 1 81 ? -5.727 -5.061 11.152 1.00 88.69 81 LEU A CA 1
ATOM 574 C C . LEU A 1 81 ? -6.804 -4.123 11.705 1.00 88.69 81 LEU A C 1
ATOM 576 O O . LEU A 1 81 ? -6.915 -3.961 12.918 1.00 88.69 81 LEU A O 1
ATOM 580 N N . GLY A 1 82 ? -7.635 -3.549 10.835 1.00 86.38 82 GLY A N 1
ATOM 581 C CA . GLY A 1 82 ? -8.762 -2.710 11.234 1.00 86.38 82 GLY A CA 1
ATOM 582 C C . GLY A 1 82 ? -9.769 -3.470 12.096 1.00 86.38 82 GLY A C 1
ATOM 583 O O . GLY A 1 82 ? -10.241 -2.937 13.098 1.00 86.38 82 GLY A O 1
ATOM 584 N N . THR A 1 83 ? -10.041 -4.735 11.769 1.00 85.19 83 THR A N 1
ATOM 585 C CA . THR A 1 83 ? -10.923 -5.602 12.565 1.00 85.19 83 THR A CA 1
ATOM 586 C C . THR A 1 83 ? -10.317 -5.899 13.936 1.00 85.19 83 THR A C 1
ATOM 588 O O . THR A 1 83 ? -10.997 -5.751 14.952 1.00 85.19 83 THR A O 1
ATOM 591 N N . ALA A 1 84 ? -9.028 -6.245 13.996 1.00 89.12 84 ALA A N 1
ATOM 592 C CA . ALA A 1 84 ? -8.325 -6.489 15.255 1.00 89.12 84 ALA A CA 1
ATOM 593 C C . ALA A 1 84 ? -8.327 -5.250 16.169 1.00 89.12 84 ALA A C 1
ATOM 595 O O . ALA A 1 84 ? -8.647 -5.349 17.354 1.00 89.12 84 ALA A O 1
ATOM 596 N N . LEU A 1 85 ? -8.046 -4.069 15.610 1.00 85.38 85 LEU A N 1
ATOM 597 C CA . LEU A 1 85 ? -8.116 -2.797 16.336 1.00 85.38 85 LEU A CA 1
ATOM 598 C C . LEU A 1 85 ? -9.550 -2.455 16.762 1.00 85.38 85 LEU A C 1
ATOM 600 O O . LEU A 1 85 ? -9.771 -1.948 17.859 1.00 85.38 85 LEU A O 1
ATOM 604 N N . GLY A 1 86 ? -10.547 -2.783 15.941 1.00 83.94 86 GLY A N 1
ATOM 605 C CA . GLY A 1 86 ? -11.954 -2.664 16.312 1.00 83.94 86 GLY A CA 1
ATOM 606 C C . GLY A 1 86 ? -12.267 -3.427 17.600 1.00 83.94 86 GLY A C 1
ATOM 607 O O . GLY A 1 86 ? -12.884 -2.868 18.508 1.00 83.94 86 GLY A O 1
ATOM 608 N N . TYR A 1 87 ? -11.779 -4.661 17.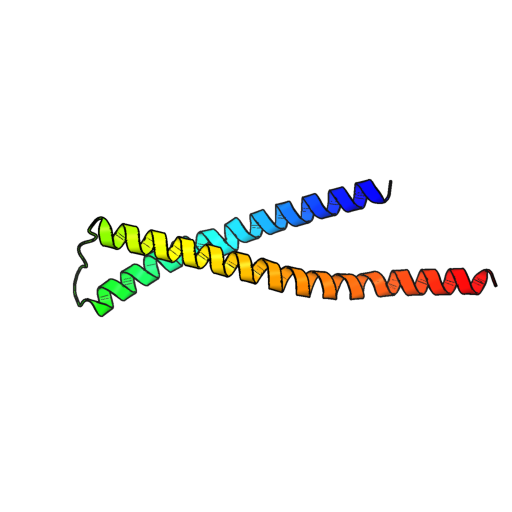739 1.00 83.75 87 TYR A N 1
ATOM 609 C CA . TYR A 1 87 ? -11.962 -5.450 18.961 1.00 83.75 87 TYR A CA 1
ATOM 610 C C . TYR A 1 87 ? -11.267 -4.836 20.182 1.00 83.75 87 TYR A C 1
ATOM 612 O O . TYR A 1 87 ? -11.881 -4.760 21.250 1.00 83.75 87 TYR A O 1
ATOM 620 N N . THR A 1 88 ? -10.030 -4.346 20.045 1.00 83.81 88 THR A N 1
ATOM 621 C CA . THR A 1 88 ? -9.289 -3.758 21.177 1.00 83.81 88 THR A CA 1
ATOM 622 C C . THR A 1 88 ? -9.925 -2.469 21.689 1.00 83.81 88 THR A C 1
ATOM 624 O O . THR A 1 88 ? -10.012 -2.267 22.898 1.00 83.81 88 THR A O 1
ATOM 627 N N . VAL A 1 89 ? -10.445 -1.623 20.798 1.00 83.62 89 VAL A N 1
ATOM 628 C CA . VAL A 1 89 ? -11.090 -0.353 21.176 1.00 83.62 89 VAL A CA 1
ATOM 629 C C . VAL A 1 89 ? -12.542 -0.565 21.650 1.00 83.62 89 VAL A C 1
ATOM 631 O O . VAL A 1 89 ? -13.080 0.228 22.427 1.00 83.62 89 VAL A O 1
ATOM 634 N N . SER A 1 90 ? -13.181 -1.673 21.263 1.00 73.69 90 SER A N 1
ATOM 635 C CA . SER A 1 90 ? -14.531 -2.040 21.725 1.00 73.69 90 SER A CA 1
ATOM 636 C C . SER A 1 90 ? -14.552 -2.632 23.138 1.00 73.69 90 SER A C 1
ATOM 638 O O . SER A 1 90 ? -15.552 -2.491 23.843 1.00 73.69 90 SER A O 1
ATOM 640 N N . LEU A 1 91 ? -13.455 -3.249 23.585 1.00 70.19 91 LEU A N 1
ATOM 641 C CA . LEU A 1 91 ? -13.324 -3.882 24.905 1.00 70.19 91 LEU A CA 1
ATOM 642 C C . LEU A 1 91 ? -13.615 -2.930 26.092 1.00 70.19 91 LEU A C 1
ATOM 644 O O . LEU A 1 91 ? -14.460 -3.269 26.925 1.00 70.19 91 LEU A O 1
ATOM 648 N N . PRO A 1 92 ? -13.024 -1.719 26.179 1.00 68.69 92 PRO A N 1
ATOM 649 C CA . PRO A 1 92 ? -13.332 -0.752 27.240 1.00 68.69 92 PRO A CA 1
ATOM 650 C C . PRO A 1 92 ? -14.799 -0.296 27.235 1.00 68.69 92 PRO A C 1
ATOM 652 O O . PRO A 1 92 ? -15.399 -0.053 28.285 1.00 68.69 92 PRO A O 1
ATOM 655 N N . SER A 1 93 ? -15.381 -0.193 26.040 1.00 63.44 93 SER A N 1
ATOM 656 C CA . SER A 1 93 ? -16.756 0.253 25.806 1.00 63.44 93 SER A CA 1
ATOM 657 C C . SER A 1 93 ? -17.771 -0.802 26.257 1.00 63.44 93 SER A C 1
ATOM 659 O O . SER A 1 93 ? -18.737 -0.487 26.952 1.00 63.44 93 SER A O 1
ATOM 661 N N . ALA A 1 94 ? -17.516 -2.070 25.923 1.00 61.72 94 ALA A N 1
ATOM 662 C CA . ALA A 1 94 ? -18.338 -3.211 26.316 1.00 61.72 94 ALA A CA 1
ATOM 663 C C . ALA A 1 94 ? -18.292 -3.468 27.833 1.00 61.72 94 ALA A C 1
ATOM 665 O O . ALA A 1 94 ? -19.315 -3.796 28.433 1.00 61.72 94 ALA A O 1
ATOM 666 N N . LEU A 1 95 ? -17.135 -3.259 28.475 1.00 61.25 95 LEU A N 1
ATOM 667 C CA . LEU A 1 95 ? -16.988 -3.371 29.932 1.00 61.25 95 LEU A CA 1
ATOM 668 C C . LEU A 1 95 ? -17.748 -2.272 30.689 1.00 61.25 95 LEU A C 1
ATOM 670 O O . LEU A 1 95 ? -18.368 -2.555 31.714 1.00 61.25 95 LEU A O 1
ATOM 674 N N . ARG A 1 96 ? -17.759 -1.034 30.176 1.00 62.28 96 ARG A N 1
ATOM 675 C CA . ARG A 1 96 ? -18.589 0.055 30.725 1.00 62.28 96 ARG A CA 1
ATOM 676 C C . ARG A 1 96 ? -20.084 -0.207 30.545 1.00 62.28 96 ARG A C 1
ATOM 678 O O . ARG A 1 96 ? -20.842 0.028 31.478 1.00 62.28 96 ARG A O 1
ATOM 685 N N . GLY A 1 97 ? -20.496 -0.738 29.392 1.00 59.12 97 GLY A N 1
ATOM 686 C CA . GLY A 1 97 ? -21.885 -1.139 29.146 1.00 59.12 97 GLY A CA 1
ATOM 687 C C . GLY A 1 97 ? -22.351 -2.266 30.071 1.00 59.12 97 GLY A C 1
ATOM 688 O O . GLY A 1 97 ? -23.442 -2.185 30.624 1.00 59.12 97 GLY A O 1
ATOM 689 N N . LYS A 1 98 ? -21.500 -3.274 30.315 1.00 59.19 98 LYS A N 1
ATOM 690 C CA . LYS A 1 98 ? -21.790 -4.344 31.282 1.00 59.19 98 LYS A CA 1
ATOM 691 C C . LYS A 1 98 ? -21.858 -3.847 32.727 1.00 59.19 98 LYS A C 1
ATOM 693 O O . LYS A 1 98 ? -22.749 -4.280 33.442 1.00 59.19 98 LYS A O 1
ATOM 698 N N . LYS A 1 99 ? -20.974 -2.934 33.151 1.00 54.94 99 LYS A N 1
ATOM 699 C CA . LYS A 1 99 ? -21.056 -2.323 34.493 1.00 54.94 99 LYS A CA 1
ATOM 700 C C . LYS A 1 99 ? -22.328 -1.491 34.673 1.00 54.94 99 LYS A C 1
ATOM 702 O O . LYS A 1 99 ? -22.985 -1.631 35.691 1.00 54.94 99 LYS A O 1
ATOM 707 N N . ALA A 1 100 ? -22.709 -0.694 33.675 1.00 53.66 100 ALA A N 1
ATOM 708 C CA . ALA A 1 100 ? -23.939 0.097 33.728 1.00 53.66 100 ALA A CA 1
ATOM 709 C C . ALA A 1 100 ? -25.204 -0.781 33.756 1.00 53.66 100 ALA A C 1
ATOM 711 O O . ALA A 1 100 ? -26.132 -0.483 34.498 1.00 53.66 100 ALA A O 1
ATOM 712 N N . ALA A 1 101 ? -25.220 -1.889 33.004 1.00 53.94 101 ALA A N 1
ATOM 713 C CA . ALA A 1 101 ? -26.320 -2.858 33.018 1.00 53.94 101 ALA A CA 1
ATOM 714 C C . ALA A 1 101 ? -26.392 -3.689 34.314 1.00 53.94 101 ALA A C 1
ATOM 716 O O . ALA A 1 101 ? -27.449 -4.217 34.638 1.00 53.94 101 ALA A O 1
ATOM 717 N N . GLN A 1 102 ? -25.2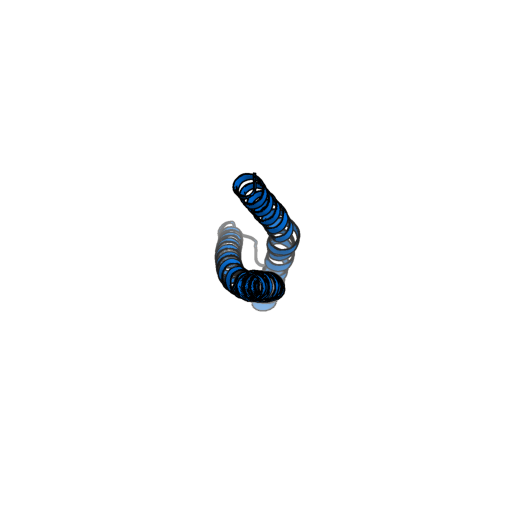82 -3.816 35.045 1.00 51.59 102 GLN A N 1
ATOM 718 C CA . GLN A 1 102 ? -25.224 -4.518 36.330 1.00 51.59 102 GLN A CA 1
ATOM 719 C C . GLN A 1 102 ? -25.599 -3.614 37.518 1.00 51.59 102 GLN A C 1
ATOM 721 O O . GLN A 1 102 ? -25.972 -4.125 38.562 1.00 51.59 102 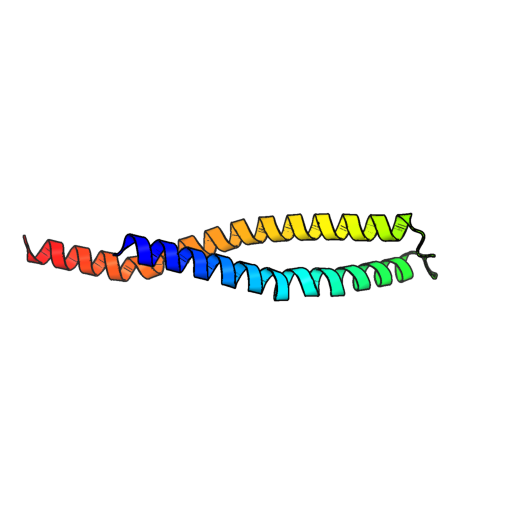GLN A O 1
ATOM 726 N N . GLU A 1 103 ? -25.526 -2.289 37.362 1.00 48.31 103 GLU A N 1
ATOM 727 C CA . GLU A 1 103 ? -25.897 -1.300 38.391 1.00 48.31 103 GLU A CA 1
ATOM 728 C C . GLU A 1 103 ? -27.391 -0.910 38.344 1.00 48.31 103 GLU A C 1
ATOM 730 O O . GLU A 1 103 ? -27.897 -0.275 39.262 1.00 48.31 103 GLU A O 1
ATOM 735 N N . THR A 1 104 ? -28.116 -1.301 37.288 1.00 49.38 104 THR A N 1
ATOM 736 C CA . THR A 1 104 ? -29.574 -1.090 37.146 1.00 49.38 104 THR A CA 1
ATOM 737 C C . THR A 1 104 ? -30.420 -2.344 37.413 1.00 49.38 104 THR A C 1
ATOM 739 O O . THR A 1 104 ? -31.633 -2.296 37.206 1.00 49.38 104 THR A O 1
ATOM 742 N N . ALA A 1 105 ? -29.800 -3.445 37.857 1.00 43.00 105 ALA A N 1
ATOM 743 C CA . ALA A 1 105 ? -30.457 -4.711 38.194 1.00 43.00 105 ALA A CA 1
ATOM 744 C C . ALA A 1 105 ? -30.549 -4.921 39.711 1.00 43.00 105 ALA A C 1
ATOM 746 O O . ALA A 1 105 ? -29.559 -4.599 40.405 1.00 43.00 105 ALA A O 1
#

Secondary structure (DSSP, 8-state):
-HHHHHHHHHHHHHHHHHHHHIIIIIHHHHHHHHHHHHHHHHHHTTS-----HHHHHHHHHHHHHHHHHHHHHHHHHHHHHHHHHHHHHHHHHHHHHHHHHHH--